Protein AF-A0A535RDX9-F1 (afdb_monomer_lite)

Foldseek 3Di:
DVCVVVVHDPDADDLNPVCLVVLLVQQVVCVVVVHAAEAEEDDPPPPLVSLLRNLLSSVVSPHQFYDYDDPSSVVSGCVNNAQDPVLLVVLVVLLVQCVVCVVVVHQWDDDPNDIRHDVNNVVSVVNVVRNVVVVPDPPPPPPPPDPVCPPDDPD

Secondary structure (DSSP, 8-state):
-HHHHTT--SS--TTTGGGHHHHHHHHHHHHHTT---EE-----SS-HHHHHHHHHHHHHHT-SEE--SSGGGHHHHHHHHSPPHHHHHHHHHHHHHHHHHHTTT-S-EEETTEEE-HHHHHHHHHHHHHHHHHHHS--PPP-PPPGGGTT----

Sequence (155 aa):
DFARDLSLPIEREAEASELLYARSAVVVAAVAARCQAIDGIWPDVTDNDGLRRDSMQARRLGFSGKSLIHPGQIDAINDVFSPSAEEVSHARRVIDAFEGARLKGLGAVALDGKLLDQPIVERARRTLLLHDAIARKKRTPPVERPAALEGKRFK

pLDDT: mean 90.91, std 12.85, range [42.31, 98.62]

Radius of gyration: 19.53 Å; chains: 1; bounding box: 43×34×62 Å

Structure (mmCIF, N/CA/C/O backbone):
data_AF-A0A535RDX9-F1
#
_entry.id   AF-A0A535RDX9-F1
#
loop_
_atom_site.group_PDB
_atom_site.id
_atom_site.type_symbol
_atom_site.label_atom_id
_atom_site.label_alt_id
_atom_site.label_comp_id
_atom_site.label_asym_id
_atom_site.label_entity_id
_atom_site.label_seq_id
_atom_site.pdbx_PDB_ins_code
_atom_site.Cartn_x
_atom_site.Cartn_y
_atom_site.Cartn_z
_atom_site.occupancy
_atom_site.B_iso_or_equiv
_atom_site.auth_seq_id
_atom_site.auth_comp_id
_atom_site.auth_asym_id
_atom_site.auth_atom_id
_atom_site.pdbx_PDB_model_num
ATOM 1 N N . ASP A 1 1 ? 13.764 5.997 -16.666 1.00 90.62 1 ASP A N 1
ATOM 2 C CA . ASP A 1 1 ? 14.062 7.444 -16.731 1.00 90.62 1 ASP A CA 1
ATOM 3 C C . ASP A 1 1 ? 14.780 7.935 -15.495 1.00 90.62 1 ASP A C 1
ATOM 5 O O . ASP A 1 1 ? 15.984 8.101 -15.564 1.00 90.62 1 ASP A O 1
ATOM 9 N N . PHE A 1 2 ? 14.113 8.049 -14.348 1.00 93.69 2 PHE A N 1
ATOM 10 C CA . PHE A 1 2 ? 14.741 8.622 -13.151 1.00 93.69 2 PHE A CA 1
ATOM 11 C C . PHE A 1 2 ? 16.052 7.930 -12.717 1.00 93.69 2 PHE A C 1
ATOM 13 O O . PHE A 1 2 ? 17.035 8.601 -12.428 1.00 93.69 2 PHE A O 1
ATOM 20 N N . ALA A 1 3 ? 16.115 6.592 -12.764 1.00 92.44 3 ALA A N 1
ATOM 21 C CA . ALA A 1 3 ? 17.344 5.847 -12.463 1.00 92.44 3 ALA A CA 1
ATOM 22 C C . ALA A 1 3 ? 18.514 6.171 -13.416 1.00 92.44 3 ALA A C 1
ATOM 24 O O . ALA A 1 3 ? 19.659 6.236 -12.983 1.00 92.44 3 ALA A O 1
ATOM 25 N N . ARG A 1 4 ? 18.223 6.442 -14.698 1.00 93.81 4 ARG A N 1
ATOM 26 C CA . ARG A 1 4 ? 19.224 6.883 -15.681 1.00 93.81 4 ARG A CA 1
ATOM 27 C C . ARG A 1 4 ? 19.761 8.263 -15.315 1.00 93.81 4 ARG A C 1
ATOM 29 O O . ARG A 1 4 ? 20.964 8.473 -15.375 1.00 93.81 4 ARG A O 1
ATOM 36 N N . ASP A 1 5 ? 18.885 9.186 -14.929 1.00 96.50 5 ASP A N 1
ATOM 37 C CA . ASP A 1 5 ? 19.285 10.554 -14.576 1.00 96.50 5 ASP A CA 1
ATOM 38 C C . ASP A 1 5 ? 20.145 10.579 -13.300 1.00 96.50 5 ASP A C 1
ATOM 40 O O . ASP A 1 5 ? 21.042 11.407 -13.164 1.00 96.50 5 ASP A O 1
ATOM 44 N N . LEU A 1 6 ? 19.931 9.611 -12.404 1.00 95.38 6 LEU A N 1
ATOM 45 C CA . LEU A 1 6 ? 20.772 9.358 -11.233 1.00 95.38 6 LEU A CA 1
ATOM 46 C C . LEU A 1 6 ? 22.049 8.553 -11.537 1.00 95.38 6 LEU A C 1
ATOM 48 O O . LEU A 1 6 ? 22.839 8.318 -10.627 1.00 95.38 6 LEU A O 1
ATOM 52 N N . SER A 1 7 ? 22.269 8.139 -12.790 1.00 95.69 7 SER A N 1
ATOM 53 C CA . SER A 1 7 ? 23.398 7.291 -13.204 1.00 95.69 7 SER A CA 1
ATOM 54 C C . SER A 1 7 ? 23.495 5.969 -12.425 1.00 95.69 7 SER A C 1
ATOM 56 O O . SER A 1 7 ? 24.590 5.498 -12.119 1.00 95.69 7 SER A O 1
ATOM 58 N N . LEU A 1 8 ? 22.346 5.376 -12.090 1.00 93.12 8 LEU A N 1
ATOM 59 C CA . LEU A 1 8 ? 22.280 4.093 -11.392 1.00 93.12 8 LEU A CA 1
ATOM 60 C C . LEU A 1 8 ? 22.580 2.918 -12.341 1.00 93.12 8 LEU A C 1
ATOM 62 O O . LEU A 1 8 ? 22.398 3.052 -13.558 1.00 93.12 8 LEU A O 1
ATOM 66 N N . PRO A 1 9 ? 23.008 1.760 -11.802 1.00 90.56 9 PRO A N 1
ATOM 67 C CA . PRO A 1 9 ? 23.154 0.532 -12.576 1.00 90.56 9 PRO A CA 1
ATOM 68 C C . PRO A 1 9 ? 21.865 0.114 -13.302 1.00 90.56 9 PRO A C 1
ATOM 70 O O . PRO A 1 9 ? 20.759 0.520 -12.947 1.00 90.56 9 PRO A O 1
ATOM 73 N N . ILE A 1 10 ? 22.021 -0.717 -14.339 1.00 87.44 10 ILE A N 1
ATOM 74 C CA . ILE A 1 10 ? 20.896 -1.245 -15.133 1.00 87.44 10 ILE A CA 1
ATOM 75 C C . ILE A 1 10 ? 20.049 -2.215 -14.302 1.00 87.44 10 ILE A C 1
ATOM 77 O O . ILE A 1 10 ? 18.820 -2.190 -14.382 1.00 87.44 10 ILE A O 1
ATOM 81 N N . GLU A 1 11 ? 20.717 -3.054 -13.514 1.00 86.06 11 GLU A N 1
ATOM 82 C CA . GLU A 1 11 ? 20.073 -4.014 -12.627 1.00 86.06 11 GLU A CA 1
ATOM 83 C C . GLU A 1 11 ? 19.577 -3.320 -11.360 1.00 86.06 11 GLU A C 1
ATOM 85 O O . GLU A 1 11 ? 20.277 -2.495 -10.772 1.00 86.06 11 GLU A O 1
ATOM 90 N N . ARG A 1 12 ? 18.361 -3.671 -10.934 1.00 84.31 12 ARG A N 1
ATOM 91 C CA . ARG A 1 12 ? 17.790 -3.178 -9.676 1.00 84.31 12 ARG A CA 1
ATOM 92 C C . ARG A 1 12 ? 18.302 -3.998 -8.505 1.00 84.31 12 ARG A C 1
ATOM 94 O O . ARG A 1 12 ? 18.356 -5.224 -8.584 1.00 84.31 12 ARG A O 1
ATOM 101 N N . GLU A 1 13 ? 18.545 -3.340 -7.381 1.00 79.81 13 GLU A N 1
ATOM 102 C CA . GLU A 1 13 ? 18.966 -4.001 -6.148 1.00 79.81 13 GLU A CA 1
ATOM 103 C C . GLU A 1 13 ? 17.848 -3.970 -5.101 1.00 79.81 13 GLU A C 1
ATOM 105 O O . GLU A 1 13 ? 17.193 -2.948 -4.900 1.00 79.81 13 GLU A O 1
ATOM 110 N N . ALA A 1 14 ? 17.625 -5.098 -4.414 1.00 82.31 14 ALA A N 1
ATOM 111 C CA . ALA A 1 14 ? 16.743 -5.200 -3.242 1.00 82.31 14 ALA A CA 1
ATOM 112 C C . ALA A 1 14 ? 15.407 -4.434 -3.389 1.00 82.31 14 ALA A C 1
ATOM 114 O O . ALA A 1 14 ? 15.107 -3.501 -2.638 1.00 82.31 14 ALA A O 1
ATOM 115 N N . GLU A 1 15 ? 14.621 -4.803 -4.407 1.00 85.56 15 GLU A N 1
ATOM 116 C CA . GLU A 1 15 ? 13.322 -4.180 -4.690 1.00 85.56 15 GLU A CA 1
ATOM 117 C C . GLU A 1 15 ? 13.398 -2.655 -4.921 1.00 85.56 15 GLU A C 1
ATOM 119 O O . GLU A 1 15 ? 12.537 -1.901 -4.466 1.00 85.56 15 GLU A O 1
ATOM 124 N N . ALA A 1 16 ? 14.424 -2.206 -5.651 1.00 87.44 16 ALA A N 1
ATOM 125 C CA . ALA A 1 16 ? 14.715 -0.797 -5.922 1.00 87.44 16 ALA A CA 1
ATOM 126 C C . ALA A 1 16 ? 15.052 0.012 -4.655 1.00 87.44 16 ALA A C 1
ATOM 128 O O . ALA A 1 16 ? 14.575 1.139 -4.464 1.00 87.44 16 ALA A O 1
ATOM 129 N N . SER A 1 17 ? 15.872 -0.571 -3.778 1.00 90.75 17 SER A N 1
ATOM 130 C CA . SER A 1 17 ? 16.364 0.065 -2.550 1.00 90.75 17 SER A CA 1
ATOM 131 C C . SER A 1 17 ? 17.082 1.394 -2.819 1.00 90.75 17 SER A C 1
ATOM 133 O O . SER A 1 17 ? 16.928 2.353 -2.060 1.00 90.75 17 SER A O 1
ATOM 135 N N . GLU A 1 18 ? 17.762 1.497 -3.959 1.00 92.25 18 GLU A N 1
ATOM 136 C CA . GLU A 1 18 ? 18.430 2.694 -4.457 1.00 92.25 18 GLU A CA 1
ATOM 137 C C . GLU A 1 18 ? 17.462 3.856 -4.755 1.00 92.25 18 GLU A C 1
ATOM 139 O O . GLU A 1 18 ? 17.868 5.017 -4.800 1.00 92.25 18 GLU A O 1
ATOM 144 N N . LEU A 1 19 ? 16.161 3.574 -4.897 1.00 94.75 19 LEU A N 1
ATOM 145 C CA . LEU A 1 19 ? 15.109 4.566 -5.140 1.00 94.75 19 LEU A CA 1
ATOM 146 C C . LEU A 1 19 ? 14.239 4.851 -3.909 1.00 94.75 19 LEU A C 1
ATOM 148 O O . LEU A 1 19 ? 13.268 5.606 -4.019 1.00 94.75 19 LEU A O 1
ATOM 152 N N . LEU A 1 20 ? 14.560 4.291 -2.739 1.00 95.19 20 LEU A N 1
ATOM 153 C CA . LEU A 1 20 ? 13.701 4.348 -1.551 1.00 95.19 20 LEU A CA 1
ATOM 154 C C . LEU A 1 20 ? 13.328 5.783 -1.146 1.00 95.19 20 LEU A C 1
ATOM 156 O O . LEU A 1 20 ? 12.155 6.074 -0.890 1.00 95.19 20 LEU A O 1
ATOM 160 N N . TYR A 1 21 ? 14.307 6.694 -1.127 1.00 96.88 21 TYR A N 1
ATOM 161 C CA . TYR A 1 21 ? 14.068 8.103 -0.801 1.00 96.88 21 TYR A CA 1
ATOM 162 C C . TYR A 1 21 ? 13.127 8.758 -1.816 1.00 96.88 21 TYR A C 1
ATOM 164 O O . TYR A 1 21 ? 12.119 9.351 -1.434 1.00 96.88 21 TYR A O 1
ATOM 172 N N . ALA A 1 22 ? 13.416 8.606 -3.110 1.00 97.12 22 ALA A N 1
ATOM 173 C CA . ALA A 1 22 ? 12.622 9.215 -4.170 1.00 97.12 22 ALA A CA 1
ATOM 174 C C . ALA A 1 22 ? 11.179 8.689 -4.179 1.00 97.12 22 ALA A C 1
ATOM 176 O O . ALA A 1 22 ? 10.234 9.474 -4.245 1.00 97.12 22 ALA A O 1
ATOM 177 N N . ARG A 1 23 ? 10.997 7.371 -4.025 1.00 97.38 23 ARG A N 1
ATOM 178 C CA . ARG A 1 23 ? 9.679 6.729 -3.903 1.00 97.38 23 ARG A CA 1
ATOM 179 C C . ARG A 1 23 ? 8.895 7.276 -2.709 1.00 97.38 23 ARG A C 1
ATOM 181 O O . ARG A 1 23 ? 7.733 7.643 -2.858 1.00 97.38 23 ARG A O 1
ATOM 188 N N . SER A 1 24 ? 9.539 7.395 -1.549 1.00 98.19 24 SER A N 1
ATOM 189 C CA . SER A 1 24 ? 8.912 7.951 -0.341 1.00 98.19 24 SER A CA 1
ATOM 190 C C . SER A 1 24 ? 8.521 9.421 -0.525 1.00 98.19 24 SER A C 1
ATOM 192 O O . SER A 1 24 ? 7.413 9.816 -0.163 1.00 98.19 24 SER A O 1
ATOM 194 N N . ALA A 1 25 ? 9.395 10.225 -1.138 1.00 98.38 25 ALA A N 1
ATOM 195 C CA . ALA A 1 25 ? 9.137 11.637 -1.408 1.00 98.38 25 ALA A CA 1
ATOM 196 C C . ALA A 1 25 ? 7.922 11.834 -2.332 1.00 98.38 25 ALA A C 1
ATOM 198 O O . ALA A 1 25 ? 7.088 12.702 -2.070 1.00 98.38 25 ALA A O 1
ATOM 199 N N . VAL A 1 26 ? 7.772 10.988 -3.359 1.00 98.25 26 VAL A N 1
ATOM 200 C CA . VAL A 1 26 ? 6.596 10.992 -4.244 1.00 98.25 26 VAL A CA 1
ATOM 201 C C . VAL A 1 26 ? 5.311 10.718 -3.465 1.00 98.25 26 VAL A C 1
ATOM 203 O O . VAL A 1 26 ? 4.332 11.442 -3.645 1.00 98.25 26 VAL A O 1
ATOM 206 N N . VAL A 1 27 ? 5.299 9.720 -2.574 1.00 98.44 27 VAL A N 1
ATOM 207 C CA . VAL A 1 27 ? 4.108 9.418 -1.764 1.00 98.44 27 VAL A CA 1
ATOM 208 C C . VAL A 1 27 ? 3.746 10.593 -0.857 1.00 98.44 27 VAL A C 1
ATOM 210 O O . VAL A 1 27 ? 2.584 10.998 -0.821 1.00 98.44 27 VAL A O 1
ATOM 213 N N . VAL A 1 28 ? 4.724 11.181 -0.162 1.00 98.62 28 VAL A N 1
ATOM 214 C CA . VAL A 1 28 ? 4.492 12.340 0.716 1.00 98.62 28 VAL A CA 1
ATOM 215 C C . VAL A 1 28 ? 3.917 13.519 -0.074 1.00 98.62 28 VAL A C 1
ATOM 217 O O . VAL A 1 28 ? 2.927 14.118 0.351 1.00 98.62 28 VAL A O 1
ATOM 220 N N . ALA A 1 29 ? 4.482 13.815 -1.247 1.00 98.56 29 ALA A N 1
ATOM 221 C CA . ALA A 1 29 ? 3.992 14.878 -2.119 1.00 98.56 29 ALA A CA 1
ATOM 222 C C . ALA A 1 29 ? 2.564 14.604 -2.621 1.00 98.56 29 ALA A C 1
ATOM 224 O O . ALA A 1 29 ? 1.718 15.498 -2.589 1.00 98.56 29 ALA A O 1
ATOM 225 N N . ALA A 1 30 ? 2.263 13.366 -3.025 1.00 98.44 30 ALA A N 1
ATOM 226 C CA . ALA A 1 30 ? 0.928 12.974 -3.472 1.00 98.44 30 ALA A CA 1
ATOM 227 C C . ALA A 1 30 ? -0.116 13.121 -2.355 1.00 98.44 30 ALA A C 1
ATOM 229 O O . ALA A 1 30 ? -1.195 13.665 -2.590 1.00 98.44 30 ALA A O 1
ATOM 230 N N . VAL A 1 31 ? 0.217 12.714 -1.124 1.00 97.00 31 VAL A N 1
ATOM 231 C CA . VAL A 1 31 ? -0.655 12.890 0.048 1.00 97.00 31 VAL A CA 1
ATOM 232 C C . VAL A 1 31 ? -0.903 14.372 0.328 1.00 97.00 31 VAL A C 1
ATOM 234 O O . VAL A 1 31 ? -2.058 14.764 0.504 1.00 97.00 31 VAL A O 1
ATOM 237 N N . ALA A 1 32 ? 0.141 15.208 0.310 1.00 98.38 32 ALA A N 1
ATOM 238 C CA . ALA A 1 32 ? 0.009 16.656 0.489 1.00 98.38 32 ALA A CA 1
ATOM 239 C C . ALA A 1 32 ? -0.880 17.298 -0.594 1.00 98.38 32 ALA A C 1
ATOM 241 O O . ALA A 1 32 ? -1.670 18.197 -0.304 1.00 98.38 32 ALA A O 1
ATOM 242 N N . ALA A 1 33 ? -0.811 16.783 -1.824 1.00 98.25 33 ALA A N 1
ATOM 243 C CA . ALA A 1 33 ? -1.645 17.203 -2.947 1.00 98.25 33 ALA A CA 1
ATOM 244 C C . ALA A 1 33 ? -3.053 16.570 -2.964 1.00 98.25 33 ALA A C 1
ATOM 246 O O . ALA A 1 33 ? -3.876 16.945 -3.797 1.00 98.25 33 ALA A O 1
ATOM 247 N N . ARG A 1 34 ? -3.362 15.640 -2.046 1.00 96.19 34 ARG A N 1
ATOM 248 C CA . ARG A 1 34 ? -4.606 14.842 -2.024 1.00 96.19 34 ARG A CA 1
ATOM 249 C C . ARG A 1 34 ? -4.833 14.028 -3.307 1.00 96.19 34 ARG A C 1
ATOM 251 O O . ARG A 1 34 ? -5.965 13.874 -3.762 1.00 96.19 34 ARG A O 1
ATOM 258 N N . CYS A 1 35 ? -3.761 13.473 -3.864 1.00 96.81 35 CYS A N 1
ATOM 259 C CA . CYS A 1 35 ? -3.785 12.596 -5.032 1.00 96.81 35 CYS A CA 1
ATOM 260 C C . CYS A 1 35 ? -3.318 11.179 -4.679 1.00 96.81 35 CYS A C 1
ATOM 262 O O . CYS A 1 35 ? -2.635 10.952 -3.681 1.00 96.81 35 CYS A O 1
ATOM 264 N N . GLN A 1 36 ? -3.674 10.213 -5.526 1.00 96.00 36 GLN A N 1
ATOM 265 C CA . GLN A 1 36 ? -3.112 8.867 -5.445 1.00 96.00 36 GLN A CA 1
ATOM 266 C C . GLN A 1 36 ? -1.679 8.862 -5.981 1.00 96.00 36 GLN A C 1
ATOM 268 O O . GLN A 1 36 ? -1.398 9.465 -7.016 1.00 96.00 36 GLN A O 1
ATOM 273 N N . ALA A 1 37 ? -0.791 8.140 -5.301 1.00 98.12 37 ALA A N 1
ATOM 274 C CA . ALA A 1 37 ? 0.538 7.834 -5.812 1.00 98.12 37 ALA A CA 1
ATOM 275 C C . ALA A 1 37 ? 0.507 6.482 -6.534 1.00 98.12 37 ALA A C 1
ATOM 277 O O . ALA A 1 37 ? 0.061 5.487 -5.957 1.00 98.12 37 ALA A O 1
ATOM 278 N N . ILE A 1 38 ? 1.011 6.433 -7.767 1.00 98.25 38 ILE A N 1
ATOM 279 C CA . ILE A 1 38 ? 1.168 5.200 -8.548 1.00 98.25 38 ILE A CA 1
ATOM 280 C C . ILE A 1 38 ? 2.659 4.919 -8.719 1.00 98.25 38 ILE A C 1
ATOM 282 O O . ILE A 1 38 ? 3.413 5.795 -9.136 1.00 98.25 38 ILE A O 1
ATOM 286 N N . ASP A 1 39 ? 3.077 3.709 -8.362 1.00 98.06 39 ASP A N 1
ATOM 287 C CA . ASP A 1 39 ? 4.472 3.289 -8.435 1.00 98.06 39 ASP A CA 1
ATOM 288 C C . ASP A 1 39 ? 4.891 2.939 -9.876 1.00 98.06 39 ASP A C 1
ATOM 290 O O . ASP A 1 39 ? 4.058 2.698 -10.761 1.00 98.06 39 ASP A O 1
ATOM 294 N N . GLY A 1 40 ? 6.204 2.909 -10.114 1.00 95.62 40 GLY A N 1
ATOM 295 C CA . GLY A 1 40 ? 6.789 2.595 -11.418 1.00 95.62 40 GLY A CA 1
ATOM 296 C C . GLY A 1 40 ? 6.665 1.119 -11.809 1.00 95.62 40 GLY A C 1
ATOM 297 O O . GLY A 1 40 ? 6.204 0.285 -11.038 1.00 95.62 40 GLY A O 1
ATOM 298 N N . ILE A 1 41 ? 7.111 0.772 -13.013 1.00 95.12 41 ILE A N 1
ATOM 299 C CA . ILE A 1 41 ? 7.045 -0.601 -13.542 1.00 95.12 41 ILE A CA 1
ATOM 300 C C . ILE A 1 41 ? 8.043 -1.539 -12.848 1.00 95.12 41 ILE A C 1
ATOM 302 O O . ILE A 1 41 ? 9.050 -1.085 -12.295 1.00 95.12 41 ILE A O 1
ATOM 306 N N . TRP A 1 42 ? 7.791 -2.847 -12.918 1.00 94.88 42 TRP A N 1
ATOM 307 C CA . TRP A 1 42 ? 8.801 -3.891 -12.708 1.00 94.88 42 TRP A CA 1
ATOM 308 C C . TRP A 1 42 ? 9.250 -4.420 -14.083 1.00 94.88 42 TRP A C 1
ATOM 310 O O . TRP A 1 42 ? 8.379 -4.833 -14.858 1.00 94.88 42 TRP A O 1
ATOM 320 N N . PRO A 1 43 ? 10.550 -4.338 -14.426 1.00 91.56 43 PRO A N 1
ATOM 321 C CA . PRO A 1 43 ? 11.016 -4.564 -15.794 1.00 91.56 43 PRO A CA 1
ATOM 322 C C . PRO A 1 43 ? 11.120 -6.046 -16.168 1.00 91.56 43 PRO A C 1
ATOM 324 O O . PRO A 1 43 ? 10.873 -6.386 -17.323 1.00 91.56 43 PRO A O 1
ATOM 327 N N . ASP A 1 44 ? 11.446 -6.925 -15.217 1.00 91.94 44 ASP A N 1
ATOM 328 C CA . ASP A 1 44 ? 11.560 -8.358 -15.484 1.00 91.94 44 ASP A CA 1
ATOM 329 C C . ASP A 1 44 ? 10.168 -9.003 -15.528 1.00 91.94 44 ASP A C 1
ATOM 331 O O . ASP A 1 44 ? 9.510 -9.230 -14.512 1.00 91.94 44 ASP A O 1
ATOM 335 N N . VAL A 1 45 ? 9.690 -9.285 -16.739 1.00 92.62 45 VAL A N 1
ATOM 336 C CA . VAL A 1 45 ? 8.367 -9.884 -16.975 1.00 92.62 45 VAL A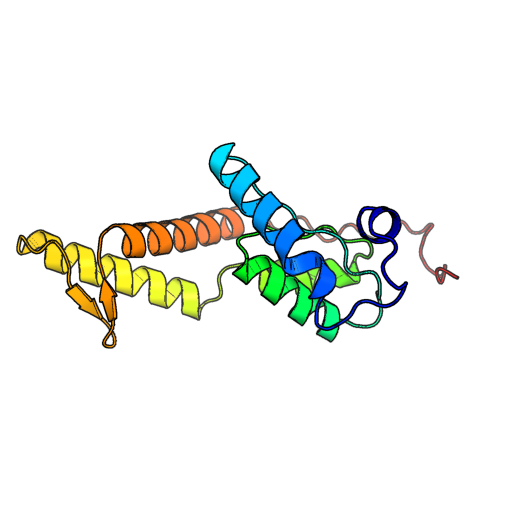 CA 1
ATOM 337 C C . VAL A 1 45 ? 8.295 -11.371 -16.619 1.00 92.62 45 VAL A C 1
ATOM 339 O O . VAL A 1 45 ? 7.199 -11.932 -16.614 1.00 92.62 45 VAL A O 1
ATOM 342 N N . THR A 1 46 ? 9.437 -12.011 -16.362 1.00 91.44 46 THR A N 1
ATOM 343 C CA . THR A 1 46 ? 9.532 -13.428 -15.993 1.00 91.44 46 THR A CA 1
ATOM 344 C C . THR A 1 46 ? 9.655 -13.631 -14.484 1.00 91.44 46 THR A C 1
ATOM 346 O O . THR A 1 46 ? 9.206 -14.658 -13.974 1.00 91.44 46 THR A O 1
ATOM 349 N N . ASP A 1 47 ? 10.165 -12.633 -13.758 1.00 92.94 47 ASP A N 1
ATOM 350 C CA . ASP A 1 47 ? 10.291 -12.660 -12.300 1.00 92.94 47 ASP A CA 1
ATOM 351 C C . ASP A 1 47 ? 9.028 -12.142 -11.587 1.00 92.94 47 ASP A C 1
ATOM 353 O O . ASP A 1 47 ? 8.921 -10.984 -11.166 1.00 92.94 47 ASP A O 1
ATOM 357 N N . ASN A 1 48 ? 8.050 -13.035 -11.422 1.00 92.88 48 ASN A N 1
ATOM 358 C CA . ASN A 1 48 ? 6.831 -12.744 -10.663 1.00 92.88 48 ASN A CA 1
ATOM 359 C C . ASN A 1 48 ? 7.079 -12.564 -9.157 1.00 92.88 48 ASN A C 1
ATOM 361 O O . ASN A 1 48 ? 6.341 -11.823 -8.500 1.00 92.88 48 ASN A O 1
ATOM 365 N N . ASP A 1 49 ? 8.093 -13.219 -8.597 1.00 94.56 49 ASP A N 1
ATOM 366 C CA . ASP A 1 49 ? 8.380 -13.123 -7.168 1.00 94.56 49 ASP A CA 1
ATOM 367 C C . ASP A 1 49 ? 9.027 -11.774 -6.841 1.00 94.56 49 ASP A C 1
ATOM 369 O O . ASP A 1 49 ? 8.631 -11.120 -5.872 1.00 94.56 49 ASP A O 1
ATOM 373 N N . GLY A 1 50 ? 9.953 -11.306 -7.682 1.00 94.94 50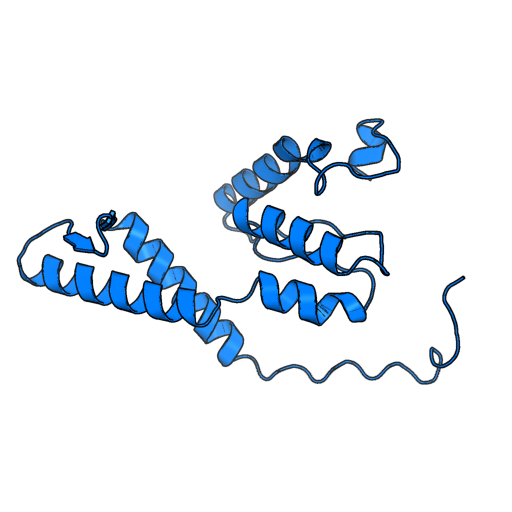 GLY A N 1
ATOM 374 C CA . GLY A 1 50 ? 10.495 -9.948 -7.628 1.00 94.94 50 GLY A CA 1
ATOM 375 C C . GLY A 1 50 ? 9.412 -8.891 -7.792 1.00 94.94 50 GLY A C 1
ATOM 376 O O . GLY A 1 50 ? 9.331 -7.974 -6.971 1.00 94.94 50 GLY A O 1
ATOM 377 N N . LEU A 1 51 ? 8.493 -9.071 -8.749 1.00 96.56 51 LEU A N 1
ATOM 378 C CA . LEU A 1 51 ? 7.324 -8.199 -8.895 1.00 96.56 51 LEU A CA 1
ATOM 379 C C . LEU A 1 51 ? 6.503 -8.114 -7.600 1.00 96.56 51 LEU A C 1
ATOM 381 O O . LEU A 1 51 ? 6.110 -7.015 -7.194 1.00 96.56 51 LEU A O 1
ATOM 385 N N . ARG A 1 52 ? 6.223 -9.253 -6.948 1.00 96.88 52 ARG A N 1
ATOM 386 C CA . ARG A 1 52 ? 5.460 -9.283 -5.690 1.00 96.88 52 ARG A CA 1
ATOM 387 C C . ARG A 1 52 ? 6.216 -8.573 -4.569 1.00 96.88 52 ARG A C 1
ATOM 389 O O . ARG A 1 52 ? 5.611 -7.752 -3.879 1.00 96.88 52 ARG A O 1
ATOM 396 N N . ARG A 1 53 ? 7.518 -8.826 -4.398 1.00 96.75 53 ARG A N 1
ATOM 397 C CA . ARG A 1 53 ? 8.326 -8.167 -3.355 1.00 96.75 53 ARG A CA 1
ATOM 398 C C . ARG A 1 53 ? 8.410 -6.652 -3.565 1.00 96.75 53 ARG A C 1
ATOM 400 O O . ARG A 1 53 ? 8.162 -5.903 -2.615 1.00 96.75 53 ARG A O 1
ATOM 407 N N . ASP A 1 54 ? 8.657 -6.200 -4.794 1.00 96.94 54 ASP A N 1
ATOM 408 C CA . ASP A 1 54 ? 8.708 -4.774 -5.139 1.00 96.94 54 ASP A CA 1
ATOM 409 C C . ASP A 1 54 ? 7.349 -4.088 -4.944 1.00 96.94 54 ASP A C 1
ATOM 411 O O . ASP A 1 54 ? 7.258 -3.036 -4.308 1.00 96.94 54 ASP A O 1
ATOM 415 N N . SER A 1 55 ? 6.260 -4.727 -5.379 1.00 98.00 55 SER A N 1
ATOM 416 C CA . SER A 1 55 ? 4.898 -4.219 -5.156 1.00 98.00 55 SER A CA 1
ATOM 417 C C . SER A 1 55 ? 4.560 -4.134 -3.663 1.00 98.00 55 SER A C 1
ATOM 419 O O . SER A 1 55 ? 3.949 -3.164 -3.212 1.00 98.00 55 SER A O 1
ATOM 421 N N . MET A 1 56 ? 4.993 -5.113 -2.861 1.00 97.31 56 MET A N 1
ATOM 422 C CA . MET A 1 56 ? 4.814 -5.087 -1.408 1.00 97.31 56 MET A CA 1
ATOM 423 C C . MET A 1 56 ? 5.637 -3.975 -0.750 1.00 97.31 56 MET A C 1
ATOM 425 O O . MET A 1 56 ? 5.196 -3.400 0.247 1.00 97.31 56 MET A O 1
ATOM 429 N N . GLN A 1 57 ? 6.833 -3.650 -1.259 1.00 97.38 57 GLN A N 1
ATOM 430 C CA . GLN A 1 57 ? 7.591 -2.479 -0.802 1.00 97.38 57 GLN A CA 1
ATOM 431 C C . GLN A 1 57 ? 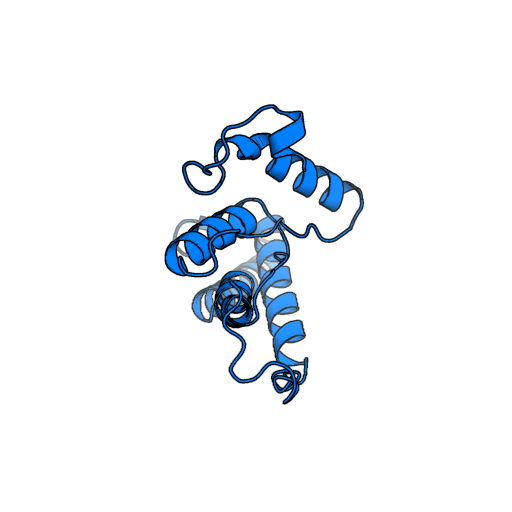6.842 -1.183 -1.148 1.00 97.38 57 GLN A C 1
ATOM 433 O O . GLN A 1 57 ? 6.603 -0.372 -0.255 1.00 97.38 57 GLN A O 1
ATOM 438 N N . ALA A 1 58 ? 6.364 -1.041 -2.386 1.00 98.06 58 ALA A N 1
ATOM 439 C CA . ALA A 1 58 ? 5.572 0.109 -2.824 1.00 98.06 58 ALA A CA 1
ATOM 440 C C . ALA A 1 58 ? 4.337 0.341 -1.937 1.00 98.06 58 ALA A C 1
ATOM 442 O O . ALA A 1 58 ? 4.106 1.446 -1.441 1.00 98.06 58 ALA A O 1
ATOM 443 N N . ARG A 1 59 ? 3.563 -0.717 -1.672 1.00 97.75 59 ARG A N 1
ATOM 444 C CA . ARG A 1 59 ? 2.392 -0.650 -0.790 1.00 97.75 59 ARG A CA 1
ATOM 445 C C . ARG A 1 59 ? 2.760 -0.190 0.620 1.00 97.75 59 ARG A C 1
ATOM 447 O O . ARG A 1 59 ? 2.063 0.649 1.184 1.00 97.75 59 ARG A O 1
ATOM 454 N N . ARG A 1 60 ? 3.864 -0.700 1.182 1.00 96.56 60 ARG A N 1
ATOM 455 C CA . ARG A 1 60 ? 4.363 -0.297 2.512 1.00 96.56 60 ARG A CA 1
ATOM 456 C C . ARG A 1 60 ? 4.789 1.172 2.564 1.00 96.56 60 ARG A C 1
ATOM 458 O O . ARG A 1 60 ? 4.615 1.794 3.606 1.00 96.56 60 ARG A O 1
ATOM 465 N N . LEU A 1 61 ? 5.293 1.723 1.458 1.00 97.62 61 LEU A N 1
ATOM 466 C CA . LEU A 1 61 ? 5.616 3.149 1.340 1.00 97.62 61 LEU A CA 1
ATOM 467 C C . LEU A 1 61 ? 4.374 4.043 1.229 1.00 97.62 61 LEU A C 1
ATOM 469 O O . LEU A 1 61 ? 4.471 5.230 1.518 1.00 97.62 61 LEU A O 1
ATOM 473 N N . GLY A 1 62 ? 3.218 3.488 0.852 1.00 97.19 62 GLY A N 1
ATOM 474 C CA . GLY A 1 62 ? 1.944 4.207 0.748 1.00 97.19 62 GLY A CA 1
ATOM 475 C C . GLY A 1 62 ? 1.468 4.471 -0.683 1.00 97.19 62 GLY A C 1
ATOM 476 O O . GLY A 1 62 ? 0.534 5.250 -0.878 1.00 97.19 62 GLY A O 1
ATOM 477 N N . PHE A 1 63 ? 2.062 3.821 -1.690 1.00 98.50 63 PHE A N 1
ATOM 478 C CA . PHE A 1 63 ? 1.507 3.836 -3.044 1.00 98.50 63 PHE A CA 1
ATOM 479 C C . PHE A 1 63 ? 0.124 3.170 -3.086 1.00 98.50 63 PHE A C 1
ATOM 481 O O . PHE A 1 63 ? -0.152 2.211 -2.368 1.00 98.50 63 PHE A O 1
ATOM 488 N N . SER A 1 64 ? -0.749 3.681 -3.956 1.00 97.31 64 SER A N 1
ATOM 489 C CA . SER A 1 64 ? -2.112 3.173 -4.172 1.00 97.31 64 SER A CA 1
ATOM 490 C C . SER A 1 64 ? -2.193 2.104 -5.267 1.00 97.31 64 SER A C 1
ATOM 492 O O . SER A 1 64 ? -3.211 1.432 -5.395 1.00 97.31 64 SER A O 1
ATOM 494 N N . GLY A 1 65 ? -1.141 1.960 -6.069 1.00 97.62 65 GLY A N 1
ATOM 495 C CA . GLY A 1 65 ? -1.063 1.004 -7.166 1.00 97.62 65 GLY A CA 1
ATOM 496 C C . GLY A 1 65 ? 0.306 1.037 -7.832 1.00 97.62 65 GLY A C 1
ATOM 497 O O . GLY A 1 65 ? 1.207 1.752 -7.385 1.00 97.62 65 GLY A O 1
ATOM 498 N N . LYS A 1 66 ? 0.443 0.288 -8.926 1.00 98.06 66 LYS A N 1
ATOM 499 C CA . LYS A 1 66 ? 1.687 0.156 -9.686 1.00 98.06 66 LYS A CA 1
ATOM 500 C C . LYS A 1 66 ? 1.409 0.132 -11.185 1.00 98.06 66 LYS A C 1
ATOM 502 O O . LYS A 1 66 ? 0.434 -0.472 -11.629 1.00 98.06 66 LYS A O 1
ATOM 507 N N . SER A 1 67 ? 2.274 0.782 -11.954 1.00 97.81 67 SER A N 1
ATOM 508 C CA . SER A 1 67 ? 2.269 0.694 -13.416 1.00 97.81 67 SER A CA 1
ATOM 509 C C . SER A 1 67 ? 2.774 -0.679 -13.874 1.00 97.81 67 SER A C 1
ATOM 511 O O . SER A 1 67 ? 3.625 -1.280 -13.222 1.00 97.81 67 SER A O 1
ATOM 513 N N . LEU A 1 68 ? 2.300 -1.170 -15.018 1.00 96.44 68 LEU A N 1
ATOM 514 C CA . LEU A 1 68 ? 2.694 -2.473 -15.567 1.00 96.44 68 LEU A CA 1
ATOM 515 C C . LEU A 1 68 ? 3.011 -2.389 -17.057 1.00 96.44 68 LEU A C 1
ATOM 517 O O . LEU A 1 68 ? 2.561 -1.469 -17.739 1.00 96.44 68 LEU A O 1
ATOM 521 N N . ILE A 1 69 ? 3.769 -3.367 -17.550 1.00 95.50 69 ILE A N 1
ATOM 522 C CA . ILE A 1 69 ? 4.175 -3.474 -18.963 1.00 95.50 69 ILE A CA 1
ATOM 523 C C . ILE A 1 69 ? 3.727 -4.782 -19.617 1.00 95.50 69 ILE A C 1
ATOM 525 O O . ILE A 1 69 ? 3.831 -4.928 -20.832 1.00 95.50 69 ILE A O 1
ATOM 529 N N . HIS A 1 70 ? 3.216 -5.736 -18.835 1.00 94.94 70 HIS A N 1
ATOM 530 C CA . HIS A 1 70 ? 2.773 -7.027 -19.348 1.00 94.94 70 HIS A CA 1
ATOM 531 C C . HIS A 1 70 ? 1.483 -7.495 -18.651 1.00 94.94 70 HIS A C 1
ATOM 533 O O . HIS A 1 70 ? 1.394 -7.403 -17.425 1.00 94.94 70 HIS A O 1
ATOM 539 N N . PRO A 1 71 ? 0.493 -8.058 -19.380 1.00 95.31 71 PRO A N 1
ATOM 540 C CA . PRO A 1 71 ? -0.762 -8.524 -18.782 1.00 95.31 71 PRO A CA 1
ATOM 541 C C . PRO A 1 71 ? -0.585 -9.560 -17.665 1.00 95.31 71 PRO A C 1
ATOM 543 O O . PRO A 1 71 ? -1.360 -9.579 -16.718 1.00 95.31 71 PRO A O 1
ATOM 546 N N . GLY A 1 72 ? 0.463 -10.387 -17.730 1.00 93.50 72 GLY A N 1
ATOM 547 C CA . GLY A 1 72 ? 0.778 -11.361 -16.676 1.00 93.50 72 GLY A CA 1
ATOM 548 C C . GLY A 1 72 ? 1.113 -10.738 -15.313 1.00 93.50 72 GLY A C 1
ATOM 549 O O . GLY A 1 72 ? 1.106 -11.444 -14.315 1.00 93.50 72 GLY A O 1
ATOM 550 N N . GLN A 1 73 ? 1.364 -9.427 -15.252 1.00 96.81 73 GLN A N 1
ATOM 551 C CA . GLN A 1 73 ? 1.625 -8.704 -14.004 1.00 96.81 73 GLN A CA 1
ATOM 552 C C . GLN A 1 73 ? 0.331 -8.253 -13.303 1.00 96.81 73 GLN A C 1
ATOM 554 O O . GLN A 1 73 ? 0.376 -7.874 -12.134 1.00 96.81 73 GLN A O 1
ATOM 559 N N . ILE A 1 74 ? -0.818 -8.284 -13.999 1.00 95.88 74 ILE A N 1
ATOM 560 C CA . ILE A 1 74 ? -2.095 -7.743 -13.503 1.00 95.88 74 ILE A CA 1
ATOM 561 C C . ILE A 1 74 ? -2.503 -8.406 -12.188 1.00 95.88 74 ILE A C 1
ATOM 563 O O . ILE A 1 74 ? -2.778 -7.701 -11.219 1.00 95.88 74 ILE A O 1
ATOM 567 N N . ASP A 1 75 ? -2.542 -9.739 -12.145 1.00 94.88 75 ASP A N 1
ATOM 568 C CA . ASP A 1 75 ? -3.044 -10.458 -10.971 1.00 94.88 75 ASP A CA 1
ATOM 569 C C . ASP A 1 75 ? -2.123 -10.253 -9.764 1.00 94.88 75 ASP A C 1
ATOM 571 O O . ASP A 1 75 ? -2.588 -9.859 -8.700 1.00 94.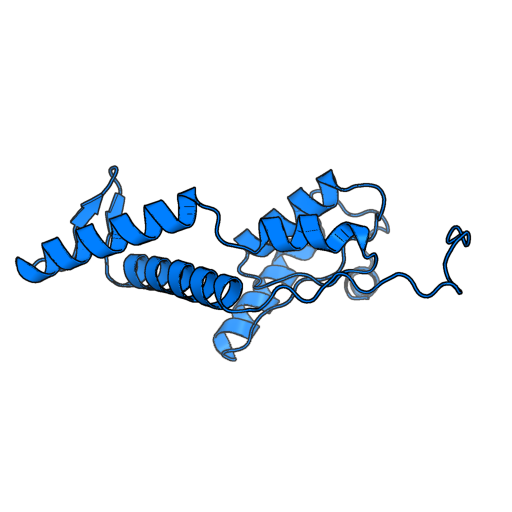88 75 ASP A O 1
ATOM 575 N N . ALA A 1 76 ? -0.805 -10.383 -9.945 1.00 96.12 76 ALA A N 1
ATOM 576 C CA . ALA A 1 76 ? 0.160 -10.176 -8.866 1.00 96.12 76 ALA A CA 1
ATOM 577 C C . ALA A 1 76 ? 0.113 -8.752 -8.280 1.00 96.12 76 ALA A C 1
ATOM 579 O O . ALA A 1 76 ? 0.190 -8.589 -7.062 1.00 96.12 76 ALA A O 1
ATOM 580 N N . ILE A 1 77 ? -0.036 -7.724 -9.123 1.00 97.94 77 ILE A N 1
ATOM 581 C CA . ILE A 1 77 ? -0.166 -6.333 -8.666 1.00 97.94 77 ILE A CA 1
AT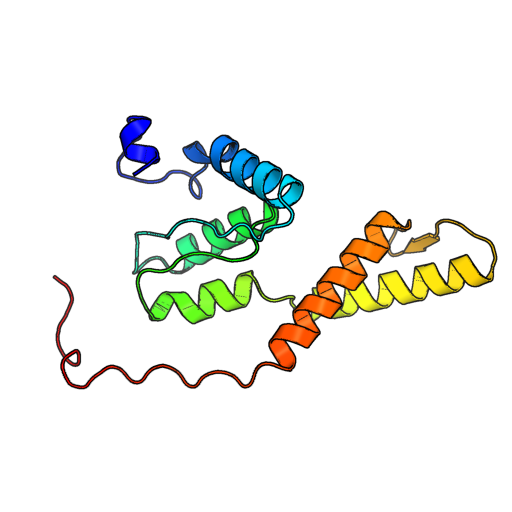OM 582 C C . ILE A 1 77 ? -1.504 -6.138 -7.944 1.00 97.94 77 ILE A C 1
ATOM 584 O O . ILE A 1 77 ? -1.529 -5.603 -6.836 1.00 97.94 77 ILE A O 1
ATOM 588 N N . ASN A 1 78 ? -2.615 -6.589 -8.530 1.00 96.94 78 ASN A N 1
ATOM 589 C CA . ASN A 1 78 ? -3.937 -6.430 -7.924 1.00 96.94 78 ASN A CA 1
ATOM 590 C C . ASN A 1 78 ? -4.046 -7.152 -6.578 1.00 96.94 78 ASN A C 1
ATOM 592 O O . ASN A 1 78 ? -4.610 -6.579 -5.648 1.00 96.94 78 ASN A O 1
ATOM 596 N N . ASP A 1 79 ? -3.483 -8.357 -6.458 1.00 96.31 79 ASP A N 1
ATOM 597 C CA . ASP A 1 79 ? -3.423 -9.109 -5.201 1.00 96.31 79 ASP A CA 1
ATOM 598 C C . ASP A 1 79 ? -2.731 -8.296 -4.104 1.00 96.31 79 ASP A C 1
ATOM 600 O O . ASP A 1 79 ? -3.219 -8.222 -2.981 1.00 96.31 79 ASP A O 1
ATOM 604 N N . VAL A 1 80 ? -1.596 -7.667 -4.429 1.00 97.94 80 VAL A N 1
ATOM 605 C CA . VAL A 1 80 ? -0.811 -6.896 -3.460 1.00 97.94 80 VAL A CA 1
ATOM 606 C C . VAL A 1 80 ? -1.543 -5.630 -3.026 1.00 97.94 80 VAL A C 1
ATOM 608 O O . VAL A 1 80 ? -1.584 -5.330 -1.836 1.00 97.94 80 VAL A O 1
ATOM 611 N N . PHE A 1 81 ? -2.111 -4.867 -3.962 1.00 97.81 81 PHE A N 1
ATOM 612 C CA . PHE A 1 81 ? -2.743 -3.578 -3.650 1.00 97.81 81 PHE A CA 1
ATOM 613 C C . PHE A 1 81 ? -4.199 -3.692 -3.169 1.00 97.81 81 PHE A C 1
ATOM 615 O O . PHE A 1 81 ? -4.768 -2.694 -2.719 1.00 97.81 81 PHE A O 1
ATOM 622 N N . SER A 1 82 ? -4.793 -4.886 -3.199 1.00 96.81 82 SER A N 1
ATOM 623 C CA . SER A 1 82 ? -6.116 -5.147 -2.624 1.00 96.81 82 SER A CA 1
ATOM 624 C C . SER A 1 82 ? -6.009 -5.529 -1.142 1.00 96.81 82 SER A C 1
ATOM 626 O O . SER A 1 82 ? -5.103 -6.271 -0.770 1.00 96.81 82 SER A O 1
ATOM 628 N N . PRO A 1 83 ? -6.925 -5.065 -0.271 1.00 97.19 83 PRO A N 1
ATOM 629 C CA . PRO A 1 83 ? -6.985 -5.543 1.106 1.00 97.19 83 PRO A CA 1
ATOM 630 C C . PRO A 1 83 ? -7.204 -7.057 1.176 1.00 97.19 83 PRO A C 1
ATOM 632 O O . PRO A 1 83 ? -8.131 -7.571 0.544 1.00 97.19 83 PRO A O 1
ATOM 635 N N . SER A 1 84 ? -6.398 -7.756 1.977 1.00 96.94 84 SER A N 1
ATOM 636 C CA . SER A 1 84 ? -6.593 -9.189 2.224 1.00 96.94 84 SER A CA 1
ATOM 637 C C . SER A 1 84 ? -7.820 -9.447 3.108 1.00 96.94 84 SER A C 1
ATOM 639 O O . SER A 1 84 ? -8.324 -8.549 3.792 1.00 96.94 84 SER A O 1
ATOM 641 N N . ALA A 1 85 ? -8.301 -10.692 3.139 1.00 97.12 85 ALA A N 1
ATOM 642 C CA . ALA A 1 85 ? -9.408 -11.078 4.015 1.00 97.12 85 ALA A CA 1
ATOM 643 C C . ALA A 1 85 ? -9.074 -10.834 5.501 1.00 97.12 85 ALA A C 1
ATOM 645 O O . ALA A 1 85 ? -9.920 -10.377 6.274 1.00 97.12 85 ALA A O 1
ATOM 646 N N . GLU A 1 86 ? -7.824 -11.080 5.888 1.00 97.69 86 GLU A N 1
ATOM 647 C CA . GLU A 1 86 ? -7.299 -10.858 7.234 1.00 97.69 86 GLU A CA 1
ATOM 648 C C . GLU A 1 86 ? -7.248 -9.366 7.573 1.00 97.69 86 GLU A C 1
ATOM 650 O O . GLU A 1 86 ? -7.658 -8.972 8.664 1.00 97.69 86 GLU A O 1
ATOM 655 N N . GLU A 1 87 ? -6.806 -8.521 6.639 1.00 97.56 87 GLU A N 1
ATOM 656 C CA . GLU A 1 87 ? -6.773 -7.067 6.825 1.00 97.56 87 GLU A CA 1
ATOM 657 C C . GLU A 1 87 ? -8.181 -6.480 6.964 1.00 97.56 87 GLU A C 1
ATOM 659 O O . GLU A 1 87 ? -8.413 -5.627 7.823 1.00 97.56 87 GLU A O 1
ATOM 664 N N . VAL A 1 88 ? -9.139 -6.968 6.170 1.00 98.44 88 VAL A N 1
ATOM 665 C CA . VAL A 1 88 ? -10.557 -6.584 6.263 1.00 98.44 88 VAL A CA 1
ATOM 666 C C . VAL A 1 88 ? -11.152 -7.018 7.603 1.00 98.44 88 VAL A C 1
ATOM 668 O O . VAL A 1 88 ? -11.823 -6.227 8.268 1.00 98.44 88 VAL A O 1
ATOM 671 N N . SER A 1 89 ? -10.886 -8.255 8.029 1.00 98.31 89 SER A N 1
ATOM 672 C CA . SER A 1 89 ? -11.324 -8.773 9.330 1.00 98.31 89 SER A CA 1
ATOM 673 C C . SER A 1 89 ? -10.749 -7.946 10.483 1.00 98.31 89 SER A C 1
ATOM 675 O O . SER A 1 89 ? -11.490 -7.480 11.350 1.00 98.31 89 SER A O 1
ATOM 677 N N . HIS A 1 90 ? -9.443 -7.672 10.456 1.00 97.88 90 HIS A N 1
ATOM 678 C CA . HIS A 1 90 ? -8.778 -6.855 11.465 1.00 97.88 90 HIS A CA 1
ATOM 679 C C . HIS A 1 90 ? -9.342 -5.429 11.514 1.00 97.88 90 HIS A C 1
ATOM 681 O O . HIS A 1 90 ? -9.635 -4.928 12.599 1.00 97.88 90 HIS A O 1
ATOM 687 N N . ALA A 1 91 ? -9.566 -4.797 10.356 1.00 98.25 91 ALA A N 1
ATOM 688 C CA . ALA A 1 91 ? -10.141 -3.458 10.274 1.00 98.25 91 ALA A CA 1
ATOM 689 C C . ALA A 1 91 ? -11.538 -3.373 10.915 1.00 98.25 91 ALA A C 1
ATOM 691 O O . ALA A 1 91 ? -11.815 -2.414 11.636 1.00 98.25 91 ALA A O 1
ATOM 692 N N . ARG A 1 92 ? -12.391 -4.390 10.718 1.00 98.50 92 ARG A N 1
ATOM 693 C CA . ARG A 1 92 ? -13.706 -4.476 11.382 1.00 98.50 92 ARG A CA 1
ATOM 694 C C . ARG A 1 92 ? -13.562 -4.544 12.902 1.00 98.50 92 ARG A C 1
ATOM 696 O O . ARG A 1 92 ? -14.130 -3.704 13.591 1.00 98.50 92 ARG A O 1
ATOM 703 N N . ARG A 1 93 ? -12.710 -5.439 13.422 1.00 98.25 93 ARG A N 1
ATOM 704 C CA . ARG A 1 93 ? -12.468 -5.551 14.876 1.00 98.25 93 ARG A CA 1
ATOM 705 C C . ARG A 1 93 ? -11.946 -4.254 15.496 1.00 98.25 93 ARG A C 1
ATOM 707 O O . ARG A 1 93 ? -12.347 -3.911 16.602 1.00 98.25 93 ARG A O 1
ATOM 714 N N . VAL A 1 94 ? -11.051 -3.546 14.800 1.00 98.12 94 VAL A N 1
ATOM 715 C CA . VAL A 1 94 ? -10.507 -2.252 15.251 1.00 98.12 94 VAL A CA 1
ATOM 716 C C . VAL A 1 94 ? -11.619 -1.217 15.406 1.00 98.12 94 VAL A C 1
ATOM 718 O O . VAL A 1 94 ? -11.674 -0.530 16.425 1.00 98.12 94 VAL A O 1
ATOM 721 N N . ILE A 1 95 ? -12.510 -1.116 14.415 1.00 98.00 95 ILE A N 1
ATOM 722 C CA . ILE A 1 95 ? -13.641 -0.184 14.451 1.00 98.00 95 ILE A CA 1
ATOM 723 C C . ILE A 1 95 ? -14.597 -0.562 15.586 1.00 98.00 95 ILE A C 1
ATOM 725 O O . ILE A 1 95 ? -14.911 0.293 16.409 1.00 98.00 95 ILE A O 1
ATOM 729 N N . ASP A 1 96 ? -14.992 -1.832 15.683 1.00 97.88 96 ASP A N 1
ATOM 730 C CA . ASP A 1 96 ? -15.939 -2.302 16.701 1.00 97.88 96 ASP A CA 1
ATOM 731 C C . ASP A 1 96 ? -15.415 -2.070 18.127 1.00 97.88 96 ASP A C 1
ATOM 733 O O . ASP A 1 96 ? -16.135 -1.563 18.992 1.00 97.88 96 ASP A O 1
ATOM 737 N N . ALA A 1 97 ? -14.137 -2.385 18.372 1.00 97.31 97 ALA A N 1
ATOM 738 C CA . ALA A 1 97 ? -13.500 -2.170 19.668 1.00 97.31 97 ALA A CA 1
ATOM 739 C C . ALA A 1 97 ? -13.481 -0.683 20.052 1.00 97.31 97 ALA A C 1
ATOM 741 O O . ALA A 1 97 ? -13.815 -0.329 21.187 1.00 97.31 97 ALA A O 1
ATOM 742 N N . PHE A 1 98 ? -13.110 0.193 19.113 1.00 97.38 98 PHE A N 1
ATOM 743 C CA . PHE A 1 98 ? -13.030 1.627 19.372 1.00 97.38 98 PHE A CA 1
ATOM 744 C C . PHE A 1 98 ? -14.404 2.267 19.576 1.00 97.38 98 PHE A C 1
ATOM 746 O O . PHE A 1 98 ? -14.574 3.054 20.504 1.00 97.38 98 PHE A O 1
ATOM 753 N N . GLU A 1 99 ? -15.409 1.905 18.775 1.00 96.19 99 GLU A N 1
ATOM 754 C CA . GLU A 1 99 ? -16.776 2.402 18.963 1.00 96.19 99 GLU A CA 1
ATOM 755 C C . GLU A 1 99 ? -17.351 1.959 20.318 1.00 96.19 99 GLU A C 1
ATOM 757 O O . GLU A 1 99 ? -17.940 2.769 21.037 1.00 96.19 99 GLU A O 1
ATOM 762 N N . GLY A 1 100 ? -17.097 0.712 20.732 1.00 96.19 100 GLY A N 1
ATOM 763 C CA . GLY A 1 100 ? -17.480 0.222 22.058 1.00 96.19 100 GLY A CA 1
ATOM 764 C C . GLY A 1 100 ? -16.816 0.984 23.211 1.00 96.19 100 GLY A C 1
ATOM 765 O O . GLY A 1 100 ? -17.437 1.194 24.255 1.00 96.19 100 GLY A O 1
ATOM 766 N N . ALA A 1 101 ? -15.570 1.428 23.037 1.00 95.25 101 ALA A N 1
ATOM 767 C CA . ALA A 1 101 ? -14.866 2.260 24.011 1.00 95.25 101 ALA A CA 1
ATOM 768 C C . ALA A 1 101 ? -15.390 3.705 24.025 1.00 95.25 101 ALA A C 1
ATOM 770 O O . ALA A 1 101 ? -15.606 4.274 25.097 1.00 95.25 101 ALA A O 1
ATOM 771 N N . ARG A 1 102 ? -15.688 4.264 22.847 1.00 95.38 102 ARG A N 1
ATOM 772 C CA . ARG A 1 102 ? -16.253 5.609 22.686 1.00 95.38 102 ARG A CA 1
ATOM 773 C C . ARG A 1 102 ? -17.607 5.751 23.381 1.00 95.38 102 ARG A C 1
ATOM 775 O O . ARG A 1 102 ? -17.839 6.753 24.052 1.00 95.38 102 ARG A O 1
ATOM 782 N N . LEU A 1 103 ? -18.461 4.726 23.308 1.00 95.50 103 LEU A N 1
ATOM 783 C CA . LEU A 1 103 ? -19.735 4.673 24.045 1.00 95.50 103 LEU A CA 1
ATOM 784 C C . LEU A 1 103 ? -19.560 4.717 25.573 1.00 95.50 103 LEU A C 1
ATOM 786 O O . LEU A 1 103 ? -20.470 5.134 26.283 1.00 95.50 103 LEU A O 1
ATOM 790 N N . LYS A 1 104 ? -18.389 4.320 26.082 1.00 95.88 104 LYS A N 1
ATOM 791 C CA . LYS A 1 104 ? -18.020 4.384 27.505 1.00 95.88 104 LYS A CA 1
ATOM 792 C C . LYS A 1 104 ? -17.279 5.677 27.869 1.00 95.88 104 LYS A C 1
ATOM 794 O O . LYS A 1 104 ? -16.755 5.781 28.973 1.00 95.88 104 LYS A O 1
ATOM 799 N N . GLY A 1 105 ? -17.197 6.641 26.949 1.00 95.50 105 GLY A N 1
ATOM 800 C CA . GLY A 1 105 ? -16.479 7.902 27.147 1.00 95.50 105 GLY A CA 1
ATOM 801 C C . GLY A 1 105 ? -14.954 7.782 27.070 1.00 95.50 105 GLY A C 1
ATOM 802 O O . GLY A 1 105 ? -14.255 8.687 27.518 1.00 95.50 105 GLY A O 1
ATOM 803 N N . LEU A 1 106 ? -14.420 6.686 26.520 1.00 94.75 106 LEU A N 1
ATOM 804 C CA . LEU A 1 106 ? -12.978 6.479 26.377 1.00 94.75 106 LEU A CA 1
ATOM 805 C C . LEU A 1 106 ? -12.498 6.935 24.993 1.00 94.75 106 LEU A C 1
ATOM 807 O O . LEU A 1 106 ? -13.106 6.608 23.976 1.00 94.75 106 LEU A O 1
ATOM 811 N N . GLY A 1 107 ? -11.377 7.660 24.955 1.00 91.81 107 GLY A N 1
ATOM 812 C CA . GLY A 1 107 ? -10.742 8.121 23.712 1.00 91.81 107 GLY A CA 1
ATOM 813 C C . GLY A 1 107 ? -9.780 7.115 23.068 1.00 91.81 107 GLY A C 1
ATOM 814 O O . GLY A 1 107 ? -9.271 7.379 21.983 1.00 91.81 107 GLY A O 1
ATOM 815 N N . ALA A 1 108 ? -9.512 5.987 23.733 1.00 93.88 108 ALA A N 1
ATOM 816 C CA . ALA A 1 108 ? -8.646 4.922 23.239 1.00 93.88 108 ALA A CA 1
ATOM 817 C C . ALA A 1 108 ? -8.991 3.571 23.891 1.00 93.88 108 ALA A C 1
ATOM 819 O O . ALA A 1 108 ? -9.589 3.526 24.968 1.00 93.88 108 ALA A O 1
ATOM 820 N N . VAL A 1 109 ? -8.596 2.468 23.250 1.00 96.75 109 VAL A N 1
ATOM 821 C CA . VAL A 1 109 ? -8.805 1.093 23.740 1.00 96.75 109 VAL A CA 1
ATOM 822 C C . VAL A 1 109 ? -7.662 0.178 23.316 1.00 96.75 109 VAL A C 1
ATOM 824 O O . VAL A 1 109 ? -7.041 0.410 22.286 1.00 96.75 109 VAL A O 1
ATOM 827 N N . ALA A 1 110 ? -7.374 -0.869 24.087 1.00 96.12 110 ALA A N 1
ATOM 828 C CA . ALA A 1 110 ? -6.413 -1.891 23.682 1.00 96.12 110 ALA A CA 1
ATOM 829 C C . ALA A 1 110 ? -7.108 -3.032 22.919 1.00 96.12 110 ALA A C 1
ATOM 831 O O . ALA A 1 110 ? -8.120 -3.559 23.379 1.00 96.12 110 ALA A O 1
ATOM 832 N N . LEU A 1 111 ? -6.535 -3.451 21.790 1.00 95.75 111 LEU A N 1
ATOM 833 C CA . LEU A 1 111 ? -6.918 -4.658 21.050 1.00 95.75 111 LEU A CA 1
ATOM 834 C C . LEU A 1 111 ? -5.645 -5.412 20.659 1.00 95.75 111 LEU A C 1
ATOM 836 O O . LEU A 1 111 ? -4.720 -4.808 20.120 1.00 95.75 111 LEU A O 1
ATOM 840 N N . ASP A 1 112 ? -5.578 -6.716 20.936 1.00 93.69 112 ASP A N 1
ATOM 841 C CA . ASP A 1 112 ? -4.409 -7.561 20.631 1.00 93.69 112 ASP A CA 1
ATOM 842 C C . ASP A 1 112 ? -3.075 -6.976 21.160 1.00 93.69 112 ASP A C 1
ATOM 844 O O . ASP A 1 112 ? -2.035 -7.041 20.505 1.00 93.69 112 ASP A O 1
ATOM 848 N N . GLY A 1 113 ? -3.113 -6.334 22.335 1.00 94.25 113 GLY A N 1
ATOM 849 C CA . GLY A 1 113 ? -1.948 -5.684 22.952 1.00 94.25 113 GLY A CA 1
ATOM 850 C C . GLY A 1 113 ? -1.527 -4.351 22.318 1.00 94.25 113 GLY A C 1
ATOM 851 O O . GLY A 1 113 ? -0.489 -3.810 22.693 1.00 94.25 113 GLY A O 1
ATOM 852 N N . LYS A 1 114 ? -2.308 -3.799 21.379 1.00 93.88 114 LYS A N 1
ATOM 853 C CA . LYS A 1 114 ? -2.028 -2.522 20.704 1.00 93.88 114 LYS A CA 1
ATOM 854 C C . LYS A 1 114 ? -3.047 -1.455 21.086 1.00 93.88 114 LYS A C 1
ATOM 856 O O . LYS A 1 114 ? -4.241 -1.735 21.166 1.00 93.88 114 LYS A O 1
ATOM 861 N N . LEU A 1 115 ? -2.568 -0.228 21.286 1.00 95.50 115 LEU A N 1
ATOM 862 C CA . LEU A 1 115 ? -3.417 0.939 21.512 1.00 95.50 115 LEU A CA 1
ATOM 863 C C . LEU A 1 115 ? -4.135 1.320 20.212 1.00 95.50 115 LEU A C 1
ATOM 865 O O . LEU A 1 115 ? -3.499 1.510 19.176 1.00 95.50 115 LEU A O 1
ATOM 869 N N . LEU A 1 116 ? -5.454 1.441 20.290 1.00 96.25 116 LEU A N 1
ATOM 870 C CA . LEU A 1 116 ? -6.309 1.963 19.239 1.00 96.25 116 LEU A CA 1
ATOM 871 C C . LEU A 1 116 ? -6.801 3.346 19.644 1.00 96.25 116 LEU A C 1
ATOM 873 O O . LEU A 1 116 ? -7.457 3.503 20.675 1.00 96.25 116 LEU A O 1
ATOM 877 N N . ASP A 1 117 ? -6.513 4.321 18.797 1.00 95.12 117 ASP A N 1
ATOM 878 C CA . ASP A 1 117 ? -6.998 5.691 18.867 1.00 95.12 117 ASP A CA 1
ATOM 879 C C . ASP A 1 117 ? -7.624 6.100 17.520 1.00 95.12 117 ASP A C 1
ATOM 881 O O . ASP A 1 117 ? -7.718 5.309 16.571 1.00 95.12 117 ASP A O 1
ATOM 885 N N . GLN A 1 118 ? -8.079 7.348 17.432 1.00 95.44 118 GLN A N 1
ATOM 886 C CA . GLN A 1 118 ? -8.790 7.854 16.260 1.00 95.44 118 GLN A CA 1
ATOM 887 C C . GLN A 1 118 ? -8.001 7.680 14.934 1.00 95.44 118 GLN A C 1
ATOM 889 O O . GLN A 1 118 ? -8.586 7.146 13.984 1.00 95.44 118 GLN A O 1
ATOM 894 N N . PRO A 1 119 ? -6.700 8.035 14.823 1.00 96.12 119 PRO A N 1
ATOM 895 C CA . PRO A 1 119 ? -5.917 7.801 13.604 1.00 96.12 119 PRO A CA 1
ATOM 896 C C . PRO A 1 119 ? -5.855 6.337 13.149 1.00 96.12 119 PRO A C 1
ATOM 898 O O . PRO A 1 119 ? -5.931 6.053 11.948 1.00 96.12 119 PRO A O 1
ATOM 901 N N . ILE A 1 120 ? -5.720 5.386 14.080 1.00 96.50 120 ILE A N 1
ATOM 902 C CA . ILE A 1 120 ? -5.690 3.956 13.737 1.00 96.50 120 ILE A CA 1
ATOM 903 C C . ILE A 1 120 ? -7.047 3.499 13.190 1.00 96.50 120 ILE A C 1
ATOM 905 O O . ILE A 1 120 ? -7.109 2.775 12.192 1.00 96.50 120 ILE A O 1
ATOM 909 N N . VAL A 1 121 ? -8.141 3.978 13.776 1.00 96.81 121 VAL A N 1
ATOM 910 C CA . VAL A 1 121 ? -9.505 3.653 13.338 1.00 96.81 121 VAL A CA 1
ATOM 911 C C . VAL A 1 121 ? -9.806 4.258 11.968 1.00 96.81 121 VAL A C 1
ATOM 913 O O . VAL A 1 121 ? -10.427 3.613 11.125 1.00 96.81 121 VAL A O 1
ATOM 916 N N . GLU A 1 122 ? -9.323 5.466 11.683 1.00 97.19 122 GLU A N 1
ATOM 917 C CA . GLU A 1 122 ? -9.442 6.074 10.353 1.00 97.19 122 GLU A CA 1
ATOM 918 C C . GLU A 1 122 ? -8.701 5.275 9.276 1.00 97.19 122 GLU A C 1
ATOM 920 O O . GLU A 1 122 ? -9.214 5.113 8.165 1.00 97.19 122 GLU A O 1
ATOM 925 N N . ARG A 1 123 ? -7.531 4.710 9.600 1.00 96.19 123 ARG A N 1
ATOM 926 C CA . ARG A 1 123 ? -6.824 3.782 8.701 1.00 96.19 123 ARG A CA 1
ATOM 927 C C .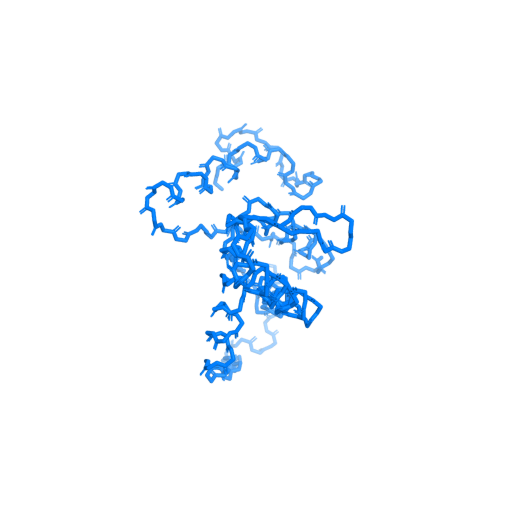 ARG A 1 123 ? -7.640 2.514 8.454 1.00 96.19 123 ARG A C 1
ATOM 929 O O . ARG A 1 123 ? -7.776 2.115 7.301 1.00 96.19 123 ARG A O 1
ATOM 936 N N . ALA A 1 124 ? -8.236 1.930 9.494 1.00 97.81 124 ALA A N 1
ATOM 937 C CA . ALA A 1 124 ? -9.117 0.769 9.357 1.00 97.81 124 ALA A CA 1
ATOM 938 C C . ALA A 1 124 ? -10.343 1.072 8.474 1.00 97.81 124 ALA A C 1
ATOM 940 O O . ALA A 1 124 ? -10.655 0.308 7.559 1.00 97.81 124 ALA A O 1
ATOM 941 N N . ARG A 1 125 ? -10.992 2.230 8.668 1.00 98.25 125 ARG A N 1
ATOM 942 C CA . ARG A 1 125 ? -12.106 2.686 7.817 1.00 98.25 125 ARG A CA 1
ATOM 943 C C . ARG A 1 125 ? -11.677 2.832 6.354 1.00 98.25 125 ARG A C 1
ATOM 945 O O . ARG A 1 125 ? -12.405 2.391 5.469 1.00 98.25 125 ARG A O 1
ATOM 952 N N . ARG A 1 126 ? -10.488 3.389 6.080 1.00 96.44 126 ARG A N 1
ATOM 953 C CA . ARG A 1 126 ? -9.938 3.478 4.712 1.00 96.44 126 ARG A CA 1
ATOM 954 C C . ARG A 1 126 ? -9.741 2.104 4.068 1.00 96.44 126 ARG A C 1
ATOM 956 O O . ARG A 1 126 ? -10.081 1.952 2.898 1.00 96.44 126 ARG A O 1
ATOM 963 N N . THR A 1 127 ? -9.260 1.109 4.815 1.00 97.88 127 THR A N 1
ATOM 964 C CA . THR A 1 127 ? -9.133 -0.274 4.320 1.00 97.88 127 THR A CA 1
ATOM 965 C C . THR A 1 127 ? -10.483 -0.839 3.873 1.00 97.88 127 THR A C 1
ATOM 967 O O . THR A 1 127 ? -10.579 -1.392 2.778 1.00 97.88 127 THR A O 1
ATOM 970 N N . LEU A 1 128 ? -11.541 -0.658 4.673 1.00 98.19 128 LEU A N 1
ATOM 971 C CA . LEU A 1 128 ? -12.886 -1.128 4.317 1.00 98.19 128 LEU A CA 1
ATOM 972 C C . LEU A 1 128 ? -13.475 -0.371 3.121 1.00 98.19 128 LEU A C 1
ATOM 974 O O . LEU A 1 128 ? -14.037 -0.990 2.224 1.00 98.19 128 LEU A O 1
ATOM 978 N N . LEU A 1 129 ? -13.276 0.949 3.050 1.00 96.88 129 LEU A N 1
ATOM 979 C CA . LEU A 1 129 ? -13.707 1.750 1.900 1.00 96.88 129 LEU A CA 1
ATOM 980 C C . LEU A 1 129 ? -13.062 1.273 0.591 1.00 96.88 129 LEU A C 1
ATOM 982 O O . LEU A 1 129 ? -13.746 1.193 -0.431 1.00 96.88 129 LEU A O 1
ATOM 986 N N . LEU A 1 130 ? -11.766 0.942 0.620 1.00 95.62 130 LEU A N 1
ATOM 987 C CA . LEU A 1 130 ? -11.057 0.388 -0.534 1.00 95.62 130 LEU A CA 1
ATOM 988 C C . LEU A 1 130 ? -11.601 -0.996 -0.913 1.00 95.62 130 LEU A C 1
ATOM 990 O O . LEU A 1 130 ? -11.893 -1.229 -2.085 1.00 95.62 130 LEU A O 1
ATOM 994 N N . HIS A 1 131 ? -11.781 -1.884 0.068 1.00 96.81 131 HIS A N 1
ATOM 995 C CA . HIS A 1 131 ? -12.365 -3.209 -0.144 1.00 96.81 131 HIS A CA 1
ATOM 996 C C . HIS A 1 131 ? -13.739 -3.118 -0.825 1.00 96.81 131 HIS A C 1
ATOM 998 O O . HIS A 1 131 ? -13.952 -3.731 -1.871 1.00 96.81 131 HIS A O 1
ATOM 1004 N N . ASP A 1 132 ? -14.638 -2.285 -0.299 1.00 95.75 132 ASP A N 1
ATOM 1005 C CA . ASP A 1 132 ? -15.980 -2.108 -0.851 1.00 95.75 132 ASP A CA 1
ATOM 1006 C C . ASP A 1 132 ? -15.949 -1.492 -2.257 1.00 95.75 132 ASP A C 1
ATOM 1008 O O . ASP A 1 132 ? -16.760 -1.838 -3.117 1.00 95.75 132 ASP A O 1
ATOM 1012 N N . ALA A 1 133 ? -15.024 -0.561 -2.516 1.00 93.38 133 ALA A N 1
ATOM 1013 C CA . ALA A 1 133 ? -14.854 0.036 -3.838 1.00 93.38 133 ALA A CA 1
ATOM 1014 C C . ALA A 1 133 ? -14.411 -0.999 -4.883 1.00 93.38 133 ALA A C 1
ATOM 1016 O O . ALA A 1 133 ? -14.946 -1.004 -5.993 1.00 93.38 133 ALA A O 1
ATOM 1017 N N . ILE A 1 134 ? -13.485 -1.891 -4.520 1.00 93.00 134 ILE A N 1
ATOM 1018 C CA . ILE A 1 134 ? -13.038 -2.994 -5.378 1.00 93.00 134 ILE A CA 1
ATOM 1019 C C . ILE A 1 134 ? -14.182 -3.991 -5.594 1.00 93.00 134 ILE A C 1
ATOM 1021 O O . ILE A 1 134 ? -14.462 -4.341 -6.738 1.00 93.00 134 ILE A O 1
ATOM 1025 N N . ALA A 1 135 ? -14.895 -4.381 -4.533 1.00 90.38 135 ALA A N 1
ATOM 1026 C CA . ALA A 1 135 ? -16.003 -5.336 -4.606 1.00 90.38 135 ALA A CA 1
ATOM 1027 C C . ALA A 1 135 ? -17.183 -4.830 -5.458 1.00 90.38 135 ALA A C 1
ATOM 1029 O O . ALA A 1 135 ? -17.815 -5.607 -6.172 1.00 90.38 135 ALA A O 1
ATOM 1030 N N . ARG A 1 136 ? -17.475 -3.520 -5.418 1.00 90.19 136 ARG A N 1
ATOM 1031 C CA . ARG A 1 136 ? -18.515 -2.890 -6.254 1.00 90.19 136 ARG A CA 1
ATOM 1032 C C . ARG A 1 136 ? -18.146 -2.828 -7.732 1.00 90.19 136 ARG A C 1
ATOM 1034 O O . ARG A 1 136 ? -19.036 -2.747 -8.581 1.00 90.19 136 ARG A O 1
ATOM 1041 N N . LYS A 1 137 ? -16.854 -2.810 -8.063 1.00 80.12 137 LYS A N 1
ATOM 1042 C CA . LYS A 1 137 ? -16.410 -2.739 -9.451 1.00 80.12 137 LYS A CA 1
ATOM 1043 C C . LYS A 1 137 ? -16.689 -4.099 -10.093 1.00 80.12 137 LYS A C 1
ATOM 1045 O O . LYS A 1 137 ? -16.075 -5.095 -9.725 1.00 80.12 137 LYS A O 1
ATOM 1050 N N . LYS A 1 138 ? -17.608 -4.158 -11.069 1.00 58.56 138 LYS A N 1
ATOM 1051 C CA . LYS A 1 138 ? -17.716 -5.337 -11.945 1.00 58.56 138 LYS A CA 1
ATOM 1052 C C . LYS A 1 138 ? -16.318 -5.590 -12.500 1.00 58.56 138 LYS A C 1
ATOM 1054 O O . LYS A 1 138 ? -15.744 -4.680 -13.099 1.00 58.56 138 LYS A O 1
ATOM 1059 N N . ARG A 1 139 ? -15.754 -6.775 -12.241 1.00 60.91 139 ARG A N 1
ATOM 1060 C CA . ARG A 1 139 ? -14.440 -7.165 -12.760 1.00 60.91 139 ARG A CA 1
ATOM 1061 C C . ARG A 1 139 ? -14.496 -6.930 -14.268 1.00 60.91 139 ARG A C 1
ATOM 1063 O O . ARG A 1 139 ? -15.314 -7.555 -14.941 1.00 60.91 139 ARG A O 1
ATOM 1070 N N . THR A 1 140 ? -13.723 -5.974 -14.783 1.00 58.31 140 THR A N 1
ATOM 1071 C CA . THR A 1 140 ? -13.608 -5.823 -16.233 1.00 58.31 140 THR A CA 1
ATOM 1072 C C . THR A 1 140 ? -13.075 -7.163 -16.732 1.00 58.31 140 THR A C 1
ATOM 1074 O O . THR A 1 140 ? -12.060 -7.615 -16.189 1.00 58.31 140 THR A O 1
ATOM 1077 N N . PRO A 1 141 ? -13.768 -7.849 -17.659 1.00 56.12 141 PRO A N 1
ATOM 1078 C CA . PRO A 1 141 ? -13.255 -9.098 -18.195 1.00 56.12 141 PRO A CA 1
ATOM 1079 C C . PRO A 1 141 ? -11.835 -8.856 -18.724 1.00 56.12 141 PRO A C 1
ATOM 1081 O O . PRO A 1 141 ? -11.548 -7.739 -19.177 1.00 56.12 141 PRO A O 1
ATOM 1084 N N . PRO A 1 142 ? -10.930 -9.847 -18.619 1.00 59.12 142 PRO A N 1
ATOM 1085 C CA . PRO A 1 142 ? -9.597 -9.724 -19.190 1.00 59.12 142 PRO A CA 1
ATOM 1086 C C . PRO A 1 142 ? -9.732 -9.230 -20.627 1.00 59.12 142 PRO A C 1
ATOM 1088 O O . PRO A 1 142 ? -10.575 -9.737 -21.367 1.00 59.12 142 PRO A O 1
ATOM 1091 N N . VAL A 1 143 ? -8.948 -8.222 -21.012 1.00 62.50 143 VAL A N 1
ATOM 1092 C CA . VAL A 1 143 ? -8.896 -7.816 -22.418 1.00 62.50 143 VAL A CA 1
ATOM 1093 C C . VAL A 1 143 ? -8.397 -9.038 -23.181 1.00 62.50 143 VAL A C 1
ATOM 1095 O O . VAL A 1 143 ? -7.254 -9.458 -22.981 1.00 62.50 143 VAL A O 1
ATOM 1098 N N . GLU A 1 144 ? -9.271 -9.650 -23.983 1.00 63.66 144 GLU A N 1
ATOM 1099 C CA . GLU A 1 144 ? -8.883 -10.746 -24.863 1.00 63.66 144 GLU A CA 1
ATOM 1100 C C . GLU A 1 144 ? -7.694 -10.275 -25.692 1.00 63.66 144 GLU A C 1
ATOM 1102 O O . GLU A 1 144 ? -7.692 -9.156 -26.219 1.00 63.66 144 GLU A O 1
ATOM 1107 N N . ARG A 1 145 ? -6.642 -11.100 -25.763 1.00 57.19 145 ARG A N 1
ATOM 1108 C CA . ARG A 1 145 ? -5.505 -10.772 -26.618 1.00 57.19 145 ARG A CA 1
ATOM 1109 C C . ARG A 1 145 ? -6.056 -10.572 -28.029 1.00 57.19 145 ARG A C 1
ATOM 1111 O O . ARG A 1 145 ? -6.696 -11.487 -28.543 1.00 57.19 145 ARG A O 1
ATOM 1118 N N . PRO A 1 146 ? -5.810 -9.420 -28.672 1.00 59.19 146 PRO A N 1
ATOM 1119 C CA . PRO A 1 146 ? -6.124 -9.272 -30.081 1.00 59.19 146 PRO A CA 1
ATOM 1120 C C . PRO A 1 146 ? -5.484 -10.438 -30.836 1.00 59.19 146 PRO A C 1
ATOM 1122 O O . PRO A 1 146 ? -4.295 -10.691 -30.637 1.00 59.19 146 PRO A O 1
ATOM 1125 N N . ALA A 1 147 ? -6.230 -11.114 -31.713 1.00 62.19 147 ALA A N 1
ATOM 1126 C CA . ALA A 1 147 ? -5.718 -12.241 -32.506 1.00 62.19 147 ALA A CA 1
ATOM 1127 C C . ALA A 1 147 ? -4.395 -11.902 -33.236 1.00 62.19 147 ALA A C 1
ATOM 1129 O O . ALA A 1 147 ? -3.542 -12.756 -33.450 1.00 62.19 147 ALA A O 1
ATOM 1130 N N . ALA A 1 148 ? -4.162 -10.617 -33.532 1.00 63.09 148 ALA A N 1
ATOM 1131 C CA . ALA A 1 148 ? -2.924 -10.089 -34.111 1.00 63.09 148 ALA A CA 1
ATOM 1132 C C . ALA A 1 148 ? -1.652 -10.241 -33.236 1.00 63.09 148 ALA A C 1
ATOM 1134 O O . ALA A 1 148 ? -0.541 -10.000 -33.725 1.00 63.09 148 ALA A O 1
ATOM 1135 N N . LEU A 1 149 ? -1.798 -10.593 -31.954 1.00 57.84 149 LEU A N 1
ATOM 1136 C CA . LEU A 1 149 ? -0.717 -10.778 -30.979 1.00 57.84 149 LEU A CA 1
ATOM 1137 C C . LEU A 1 149 ? -0.563 -12.239 -30.515 1.00 57.84 149 LEU A C 1
ATOM 1139 O O . LEU A 1 149 ? 0.351 -12.534 -29.743 1.00 57.84 149 LEU A O 1
ATOM 1143 N N . GLU A 1 150 ? -1.398 -13.170 -30.985 1.00 50.16 150 GLU A N 1
ATOM 1144 C CA . GLU A 1 150 ? -1.179 -14.602 -30.757 1.00 50.16 150 GLU A CA 1
ATOM 1145 C C . GLU A 1 150 ? 0.052 -15.091 -31.538 1.00 50.16 150 GLU A C 1
ATOM 1147 O O . GLU A 1 150 ? 0.251 -14.775 -32.708 1.00 50.16 150 GLU A O 1
ATOM 1152 N N . GLY A 1 151 ? 0.941 -15.830 -30.867 1.00 58.88 151 GLY A N 1
ATOM 1153 C CA . GLY A 1 151 ? 2.145 -16.409 -31.479 1.00 58.88 151 GLY A CA 1
ATOM 1154 C C . GLY A 1 151 ? 3.350 -15.470 -31.631 1.00 58.88 151 GLY A C 1
ATOM 1155 O O . GLY A 1 151 ? 4.458 -15.951 -31.874 1.00 58.88 151 GLY A O 1
ATOM 1156 N N . LYS A 1 152 ? 3.207 -14.154 -31.421 1.00 52.44 152 LYS A N 1
ATOM 1157 C CA . LYS A 1 152 ? 4.362 -13.242 -31.383 1.00 52.44 152 LYS A CA 1
ATOM 1158 C C . LYS A 1 152 ? 5.030 -13.305 -30.009 1.00 52.44 152 LYS A C 1
ATOM 1160 O O . LYS A 1 152 ? 4.600 -12.646 -29.067 1.00 52.44 152 LYS A O 1
ATOM 1165 N N . ARG A 1 153 ? 6.102 -14.097 -29.888 1.00 50.81 153 ARG A N 1
ATOM 1166 C CA . ARG A 1 153 ? 7.075 -13.904 -28.802 1.00 50.81 153 ARG A CA 1
ATOM 1167 C C . ARG A 1 153 ? 7.665 -12.507 -28.978 1.00 50.81 153 ARG A C 1
ATOM 1169 O O . ARG A 1 153 ? 8.226 -12.217 -30.035 1.00 50.81 153 ARG A O 1
ATOM 1176 N N . PHE A 1 154 ? 7.500 -11.648 -27.977 1.00 53.19 154 PHE A N 1
ATOM 1177 C CA . PHE A 1 154 ? 8.293 -10.428 -27.887 1.00 53.19 154 PHE A CA 1
ATOM 1178 C C . PHE A 1 154 ? 9.760 -10.874 -27.836 1.00 53.19 154 PHE A C 1
ATOM 1180 O O . PHE A 1 154 ? 10.118 -11.685 -26.981 1.00 53.19 154 PHE A O 1
ATOM 1187 N N . LYS A 1 155 ? 10.525 -10.485 -28.860 1.00 42.31 155 LYS A N 1
ATOM 1188 C CA . LYS A 1 155 ? 11.972 -10.698 -28.918 1.00 42.31 155 LYS A CA 1
ATOM 1189 C C . LYS A 1 155 ? 12.662 -9.792 -27.916 1.00 42.31 155 LYS A C 1
ATOM 1191 O O . LYS A 1 155 ? 12.178 -8.648 -27.771 1.00 42.31 155 LYS A O 1
#